Protein AF-W8G131-F1 (afdb_monomer_lite)

Structure (mmCIF, N/CA/C/O backbone):
data_AF-W8G131-F1
#
_entry.id   AF-W8G131-F1
#
loop_
_atom_site.group_PDB
_atom_site.id
_atom_site.type_symbol
_atom_site.label_atom_id
_atom_site.label_alt_id
_atom_site.label_comp_id
_atom_site.label_asym_id
_atom_site.label_entity_id
_atom_site.label_seq_id
_atom_site.pdbx_PDB_ins_code
_atom_site.Cartn_x
_atom_site.Cartn_y
_atom_site.Cartn_z
_atom_site.occupancy
_atom_site.B_iso_or_equiv
_atom_site.auth_seq_id
_atom_site.auth_comp_id
_atom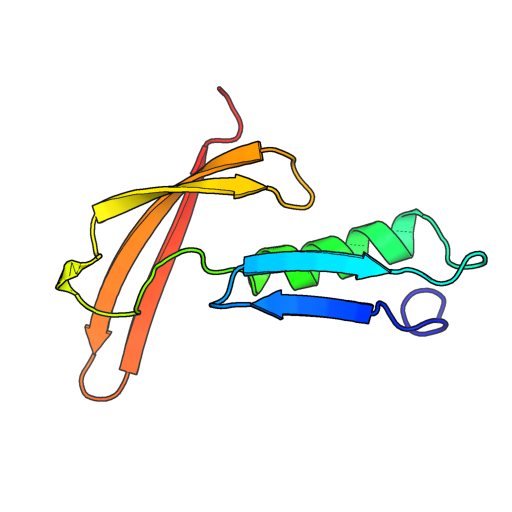_site.auth_asym_id
_atom_site.auth_atom_id
_atom_site.pdbx_PDB_model_num
ATOM 1 N N . ASP A 1 1 ? -0.773 -4.557 -23.472 1.00 78.88 1 ASP A N 1
ATOM 2 C CA . ASP A 1 1 ? -0.672 -3.420 -22.546 1.00 78.88 1 ASP A CA 1
ATOM 3 C C . ASP A 1 1 ? 0.657 -3.492 -21.798 1.00 78.88 1 ASP A C 1
ATOM 5 O O . ASP A 1 1 ? 1.115 -4.599 -21.534 1.00 78.88 1 ASP A O 1
ATOM 9 N N . LYS A 1 2 ? 1.325 -2.368 -21.524 1.00 89.75 2 LYS A N 1
ATOM 10 C CA . LYS A 1 2 ? 2.644 -2.358 -20.853 1.00 89.75 2 LYS A CA 1
ATOM 11 C C . LYS A 1 2 ? 2.523 -2.706 -19.366 1.00 89.75 2 LYS A C 1
ATOM 13 O O . LYS A 1 2 ? 3.385 -3.397 -18.835 1.00 89.75 2 LYS A O 1
ATOM 18 N N . LEU A 1 3 ? 1.433 -2.285 -18.718 1.00 95.62 3 LEU A N 1
ATOM 19 C CA . LEU A 1 3 ? 1.220 -2.479 -17.280 1.00 95.62 3 LEU A CA 1
ATOM 20 C C . LEU A 1 3 ? 1.109 -3.963 -16.894 1.00 95.62 3 LEU A C 1
ATOM 22 O O . LEU A 1 3 ? 1.688 -4.394 -15.896 1.00 95.62 3 LEU A O 1
ATOM 26 N N . GLU A 1 4 ? 0.404 -4.732 -17.723 1.00 96.12 4 GLU A N 1
ATOM 27 C CA . GLU A 1 4 ? 0.065 -6.142 -17.493 1.00 96.12 4 GLU A CA 1
ATOM 28 C C . GLU A 1 4 ? 1.101 -7.121 -18.062 1.00 96.12 4 GLU A C 1
ATOM 30 O O . GLU A 1 4 ? 1.033 -8.318 -17.797 1.00 96.12 4 GLU A O 1
ATOM 35 N N . ARG A 1 5 ? 2.074 -6.629 -18.843 1.00 97.31 5 ARG A N 1
ATOM 36 C CA . ARG A 1 5 ? 3.048 -7.474 -19.551 1.00 97.31 5 ARG A CA 1
ATOM 37 C C . ARG A 1 5 ? 3.896 -8.324 -18.606 1.00 97.31 5 ARG A C 1
ATOM 39 O O . ARG A 1 5 ? 4.187 -9.472 -18.927 1.00 97.31 5 ARG A O 1
ATOM 46 N N . TYR A 1 6 ? 4.302 -7.754 -17.472 1.00 98.06 6 TYR A N 1
ATOM 47 C CA . TYR A 1 6 ? 5.115 -8.436 -16.470 1.00 98.06 6 TYR A CA 1
ATOM 48 C C . TYR A 1 6 ? 4.487 -8.309 -15.077 1.00 98.06 6 TYR A C 1
ATOM 50 O O . TYR A 1 6 ? 4.119 -7.199 -14.672 1.00 98.06 6 TYR A O 1
ATOM 58 N N . PRO A 1 7 ? 4.389 -9.405 -14.305 1.00 97.25 7 PRO A N 1
ATOM 59 C CA . PRO A 1 7 ? 3.882 -9.348 -12.941 1.00 97.25 7 PRO A CA 1
ATOM 60 C C . PRO A 1 7 ? 4.881 -8.659 -12.001 1.00 97.25 7 PRO A C 1
ATOM 62 O O . PRO A 1 7 ? 6.097 -8.752 -12.178 1.00 97.25 7 PRO A O 1
ATOM 65 N N . LEU A 1 8 ? 4.359 -8.005 -10.961 1.00 97.69 8 LEU A N 1
ATOM 66 C CA . LEU A 1 8 ? 5.148 -7.542 -9.820 1.00 97.69 8 LEU A CA 1
ATOM 67 C C . LEU A 1 8 ? 4.990 -8.555 -8.683 1.00 97.69 8 LEU A C 1
ATOM 69 O O . LEU A 1 8 ? 3.872 -8.792 -8.228 1.00 97.69 8 LEU A O 1
ATOM 73 N N . VAL A 1 9 ? 6.090 -9.145 -8.217 1.00 97.75 9 VAL A N 1
ATOM 74 C CA . VAL A 1 9 ? 6.059 -10.088 -7.090 1.00 97.75 9 VAL A CA 1
ATOM 75 C C . VAL A 1 9 ? 6.312 -9.322 -5.798 1.00 97.75 9 VAL A C 1
ATOM 77 O O . VAL A 1 9 ? 7.285 -8.573 -5.694 1.00 97.75 9 VAL A O 1
ATOM 80 N N . VAL A 1 10 ? 5.443 -9.514 -4.808 1.00 97.88 10 VAL A N 1
ATOM 81 C CA . VAL A 1 10 ? 5.491 -8.798 -3.529 1.00 97.88 10 VAL A CA 1
ATOM 82 C C . VAL A 1 10 ? 5.480 -9.800 -2.385 1.00 97.88 10 VAL A C 1
ATOM 84 O O . VAL A 1 10 ? 4.591 -10.642 -2.302 1.00 97.88 10 VAL A O 1
ATOM 87 N N . ALA A 1 11 ? 6.458 -9.693 -1.491 1.00 97.44 11 ALA A N 1
ATOM 88 C CA . ALA A 1 11 ? 6.448 -10.390 -0.214 1.00 97.44 11 ALA A CA 1
ATOM 89 C C . ALA A 1 11 ? 5.784 -9.491 0.834 1.00 97.44 11 ALA A C 1
ATOM 91 O O . ALA A 1 11 ? 6.274 -8.389 1.101 1.00 97.44 11 ALA A O 1
ATOM 92 N N . MET A 1 12 ? 4.683 -9.964 1.419 1.00 95.75 12 MET A N 1
ATOM 93 C CA . MET A 1 12 ? 3.962 -9.280 2.492 1.00 95.75 12 MET A CA 1
ATOM 94 C 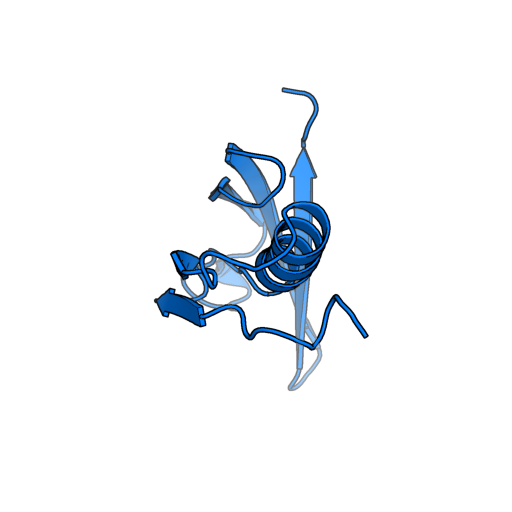C . MET A 1 12 ? 3.952 -10.145 3.752 1.00 95.75 12 MET A C 1
ATOM 96 O O . MET A 1 12 ? 3.700 -11.347 3.682 1.00 95.75 12 MET A O 1
ATOM 100 N N . THR A 1 13 ? 4.202 -9.528 4.901 1.00 95.69 13 THR A N 1
ATOM 101 C CA . THR A 1 13 ? 4.139 -10.176 6.219 1.00 95.69 13 THR A CA 1
ATOM 102 C C . THR A 1 13 ? 3.418 -9.236 7.166 1.00 95.69 13 THR A C 1
ATOM 104 O O . THR A 1 13 ? 3.791 -8.066 7.249 1.00 95.69 13 THR A O 1
ATOM 107 N N . ASP A 1 14 ? 2.361 -9.726 7.816 1.00 94.12 14 ASP A N 1
ATOM 108 C CA . ASP A 1 14 ? 1.519 -8.958 8.745 1.00 94.12 14 ASP A CA 1
ATOM 109 C C . ASP A 1 14 ? 1.089 -7.593 8.178 1.00 94.12 14 ASP A C 1
ATOM 111 O O . ASP A 1 14 ? 1.240 -6.549 8.807 1.00 94.12 14 ASP A O 1
ATOM 115 N N . GLY A 1 15 ? 0.625 -7.596 6.921 1.00 94.12 15 GLY A N 1
ATOM 116 C CA . GLY A 1 15 ? 0.159 -6.396 6.216 1.00 94.12 15 GLY A CA 1
ATOM 117 C C . GLY A 1 15 ? 1.261 -5.442 5.733 1.00 94.12 15 GLY A C 1
ATOM 118 O O . GLY A 1 15 ? 0.954 -4.473 5.039 1.00 94.12 15 GLY A O 1
ATOM 119 N N . ARG A 1 16 ? 2.540 -5.721 6.023 1.00 95.25 16 ARG A N 1
ATOM 120 C CA . ARG A 1 16 ? 3.698 -4.894 5.643 1.00 95.25 16 ARG A CA 1
ATOM 121 C C . ARG A 1 16 ? 4.441 -5.468 4.444 1.00 95.25 16 ARG A C 1
ATOM 123 O O . ARG A 1 16 ? 4.701 -6.672 4.387 1.00 95.25 16 ARG A O 1
ATOM 130 N N . VAL A 1 17 ? 4.839 -4.605 3.512 1.00 96.06 17 VAL A N 1
ATOM 131 C CA . VAL A 1 17 ? 5.692 -4.986 2.381 1.00 96.06 17 VAL A CA 1
ATOM 132 C C . VAL A 1 17 ? 7.117 -5.213 2.877 1.00 96.06 17 VAL A C 1
ATOM 134 O O . VAL A 1 17 ? 7.750 -4.308 3.411 1.00 96.06 17 VAL A O 1
ATOM 137 N N . GLN A 1 18 ? 7.631 -6.424 2.671 1.00 95.69 18 GLN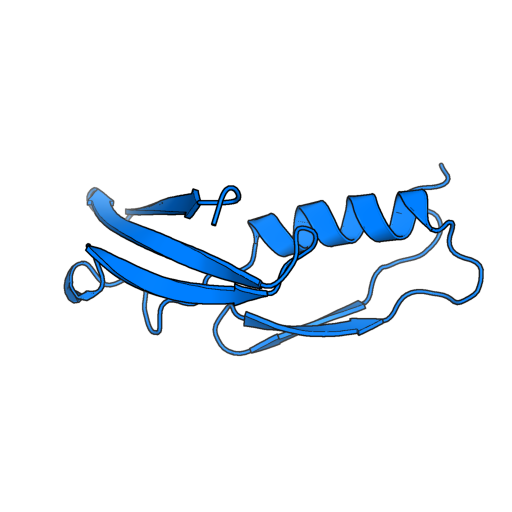 A N 1
ATOM 138 C CA . GLN A 1 18 ? 9.005 -6.798 3.024 1.00 95.69 18 GLN A CA 1
ATOM 139 C C . GLN A 1 18 ? 9.945 -6.667 1.827 1.00 95.69 18 GLN A C 1
ATOM 141 O O . GLN A 1 18 ? 11.084 -6.221 1.947 1.00 95.69 18 GLN A O 1
ATOM 146 N N . ARG A 1 19 ? 9.470 -7.079 0.646 1.00 95.81 19 ARG A N 1
ATOM 147 C CA . ARG A 1 19 ? 10.264 -7.078 -0.584 1.00 95.81 19 ARG A CA 1
ATOM 148 C C . ARG A 1 19 ? 9.371 -6.959 -1.808 1.00 95.81 19 ARG A C 1
ATOM 150 O O . ARG A 1 19 ? 8.282 -7.523 -1.849 1.00 95.81 19 ARG A O 1
ATOM 157 N N . VAL A 1 20 ? 9.880 -6.273 -2.825 1.00 96.25 20 VAL A N 1
ATOM 158 C CA . VAL A 1 20 ? 9.258 -6.152 -4.145 1.00 96.25 20 VAL A CA 1
ATOM 159 C C . VAL A 1 20 ? 10.276 -6.578 -5.198 1.00 96.25 20 VAL A C 1
ATOM 161 O O . VAL A 1 20 ? 11.407 -6.095 -5.189 1.00 96.25 20 VAL A O 1
ATOM 164 N N . CYS A 1 21 ? 9.876 -7.467 -6.103 1.00 97.56 21 CYS A N 1
ATOM 165 C CA . CYS A 1 21 ? 10.689 -7.937 -7.220 1.00 97.56 21 CYS A CA 1
ATOM 166 C C . CYS A 1 21 ? 9.959 -7.635 -8.534 1.00 97.56 21 CYS A C 1
ATOM 168 O O . CYS A 1 21 ? 8.834 -8.093 -8.742 1.00 97.56 21 CYS A O 1
ATOM 170 N N . SER A 1 22 ? 10.601 -6.870 -9.416 1.00 97.69 22 SER A N 1
ATOM 171 C CA . SER A 1 22 ? 10.125 -6.581 -10.771 1.00 97.69 22 SER A CA 1
ATOM 172 C C . SER A 1 22 ? 10.907 -7.385 -11.803 1.00 97.69 22 SER A C 1
ATOM 174 O O . SER A 1 22 ? 12.065 -7.741 -11.577 1.00 97.69 22 SER A O 1
ATOM 176 N N . HIS A 1 23 ? 10.285 -7.647 -12.950 1.00 98.12 23 HIS A N 1
ATOM 177 C CA . HIS A 1 23 ? 10.997 -8.195 -14.099 1.00 98.12 23 HIS A CA 1
ATOM 178 C C . HIS A 1 23 ? 12.040 -7.171 -14.600 1.00 98.12 23 HIS A C 1
ATOM 180 O O . HIS A 1 23 ? 11.743 -5.974 -14.592 1.00 98.12 23 HIS A O 1
ATOM 186 N N . PRO A 1 24 ? 13.250 -7.593 -15.016 1.00 97.06 24 PRO A N 1
ATOM 187 C CA . PRO A 1 24 ? 14.308 -6.670 -15.447 1.00 97.06 24 PRO A CA 1
ATOM 188 C C . PRO A 1 24 ? 13.922 -5.825 -16.671 1.00 97.06 24 PR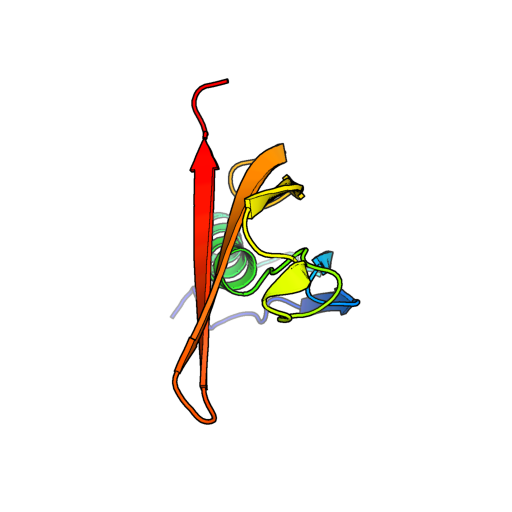O A C 1
ATOM 190 O O . PRO A 1 24 ? 14.333 -4.675 -16.764 1.00 97.06 24 PRO A O 1
ATOM 193 N N . ASP A 1 25 ? 13.092 -6.375 -17.560 1.00 97.62 25 ASP A N 1
ATOM 194 C CA . ASP A 1 25 ? 12.630 -5.695 -18.784 1.00 97.62 25 ASP A CA 1
ATOM 195 C C . ASP A 1 25 ? 11.308 -4.925 -18.613 1.00 97.62 25 ASP A C 1
ATOM 197 O O . ASP A 1 25 ? 10.665 -4.559 -19.600 1.00 97.62 25 ASP A O 1
ATOM 201 N N . ASP A 1 26 ? 10.837 -4.751 -17.379 1.00 98.19 26 ASP A N 1
ATOM 202 C CA . ASP A 1 26 ? 9.598 -4.028 -17.105 1.00 98.19 26 ASP A CA 1
ATOM 203 C C . ASP A 1 26 ? 9.833 -2.515 -17.089 1.00 98.19 26 ASP A C 1
ATOM 205 O O . ASP A 1 26 ? 10.841 -2.019 -16.584 1.00 98.19 26 ASP A O 1
ATOM 209 N N . ASP A 1 27 ? 8.889 -1.763 -17.652 1.00 97.69 27 ASP A N 1
ATOM 210 C CA . ASP A 1 27 ? 9.024 -0.316 -17.755 1.00 97.69 27 ASP A CA 1
ATOM 211 C C . ASP A 1 27 ? 8.972 0.316 -16.352 1.00 97.69 27 ASP A C 1
ATOM 213 O O . ASP A 1 27 ? 8.037 0.078 -15.583 1.00 97.69 27 ASP A O 1
ATOM 217 N N . THR A 1 28 ? 9.910 1.213 -16.031 1.00 96.69 28 THR A N 1
ATOM 218 C CA . THR A 1 28 ? 9.978 1.879 -14.714 1.00 96.69 28 THR A CA 1
ATOM 219 C C . THR A 1 28 ? 8.661 2.542 -14.303 1.00 96.69 28 THR A C 1
ATOM 221 O O . THR A 1 28 ? 8.264 2.476 -13.138 1.00 96.69 28 THR A O 1
ATOM 224 N N . TRP A 1 29 ? 7.946 3.159 -15.249 1.00 96.75 29 TRP A N 1
ATOM 225 C CA . TRP A 1 29 ? 6.647 3.771 -14.962 1.00 96.75 29 TRP A CA 1
ATOM 226 C C . TRP A 1 29 ? 5.600 2.714 -14.573 1.00 96.75 29 TRP A C 1
ATOM 228 O O . TRP A 1 29 ? 4.852 2.927 -13.621 1.00 96.75 29 TRP A O 1
ATOM 238 N N . ALA A 1 30 ? 5.583 1.559 -15.248 1.00 97.81 30 ALA A N 1
ATOM 239 C CA . ALA A 1 30 ? 4.660 0.466 -14.963 1.00 97.81 30 ALA A CA 1
ATOM 240 C C . ALA A 1 30 ? 4.977 -0.165 -13.602 1.00 97.81 30 ALA A C 1
ATOM 242 O O . ALA A 1 30 ? 4.065 -0.409 -12.809 1.00 97.81 30 ALA A O 1
ATOM 243 N N . ILE A 1 31 ? 6.263 -0.352 -13.283 1.00 97.56 31 ILE A N 1
ATOM 244 C CA . ILE A 1 31 ? 6.715 -0.791 -11.954 1.00 97.56 31 ILE A CA 1
ATOM 245 C C . ILE A 1 31 ? 6.202 0.167 -10.871 1.00 97.56 31 ILE A C 1
ATOM 247 O O . ILE A 1 31 ? 5.650 -0.288 -9.869 1.00 97.56 31 ILE A O 1
ATOM 251 N N . ASN A 1 32 ? 6.351 1.481 -11.058 1.00 96.94 32 ASN A N 1
ATOM 252 C CA . ASN A 1 32 ? 5.911 2.473 -10.073 1.00 96.94 32 ASN A CA 1
ATOM 253 C C . ASN A 1 32 ? 4.384 2.518 -9.923 1.00 96.94 32 ASN A C 1
ATOM 255 O O . ASN A 1 32 ? 3.898 2.600 -8.796 1.00 96.94 32 ASN A O 1
ATOM 259 N N . MET A 1 33 ? 3.625 2.367 -11.014 1.00 97.38 33 MET A N 1
ATOM 260 C CA . MET A 1 33 ? 2.163 2.232 -10.940 1.00 97.38 33 MET A CA 1
ATOM 261 C C . MET A 1 33 ? 1.754 0.997 -10.128 1.00 97.38 33 MET A C 1
ATOM 263 O O . MET A 1 33 ? 0.920 1.093 -9.227 1.00 97.38 33 MET A O 1
ATOM 267 N N . LYS A 1 34 ? 2.397 -0.152 -10.370 1.00 97.94 34 LYS A N 1
ATOM 268 C CA . LYS A 1 34 ? 2.146 -1.386 -9.608 1.00 97.94 34 LYS A CA 1
ATOM 269 C C . LYS A 1 34 ? 2.528 -1.233 -8.132 1.00 97.94 34 LYS A C 1
ATOM 271 O O . LYS A 1 34 ? 1.762 -1.636 -7.262 1.00 97.94 34 LYS A O 1
ATOM 276 N N . LYS A 1 35 ? 3.652 -0.574 -7.822 1.00 97.38 35 LYS A N 1
ATOM 277 C CA . LYS A 1 35 ? 4.025 -0.219 -6.439 1.00 97.38 35 LYS A CA 1
ATOM 278 C C . LYS A 1 35 ? 3.000 0.704 -5.772 1.00 97.38 35 LYS A C 1
ATOM 280 O O . LYS A 1 35 ? 2.777 0.570 -4.572 1.00 97.38 35 LYS A O 1
ATOM 285 N N . GLY A 1 36 ? 2.355 1.597 -6.524 1.00 96.38 36 GLY A N 1
ATOM 286 C CA . GLY A 1 36 ? 1.250 2.422 -6.031 1.00 96.38 36 GLY A CA 1
ATOM 287 C C . GLY A 1 36 ? 0.067 1.585 -5.542 1.00 96.38 36 GLY A C 1
ATOM 288 O O . GLY A 1 36 ? -0.400 1.783 -4.422 1.00 96.38 36 GLY A O 1
ATOM 289 N N . VAL A 1 37 ? -0.345 0.577 -6.319 1.00 96.75 37 VAL A N 1
ATOM 290 C CA . VAL A 1 37 ? -1.394 -0.376 -5.906 1.00 96.75 37 VAL A CA 1
ATOM 291 C C . VAL A 1 37 ? -0.987 -1.125 -4.634 1.00 96.75 37 VAL A C 1
ATOM 293 O O . VAL A 1 37 ? -1.754 -1.199 -3.679 1.00 96.75 37 VAL A O 1
ATOM 296 N N . VAL A 1 38 ? 0.250 -1.622 -4.579 1.00 97.06 38 VAL A N 1
ATOM 297 C CA . VAL A 1 38 ? 0.789 -2.322 -3.399 1.00 97.06 38 VAL A CA 1
ATOM 298 C C . VAL A 1 38 ? 0.809 -1.419 -2.158 1.00 97.06 38 VAL A C 1
ATOM 300 O O . VAL A 1 38 ? 0.469 -1.863 -1.065 1.00 97.06 38 VAL A O 1
ATOM 303 N N . SER A 1 39 ? 1.143 -0.137 -2.324 1.00 95.44 39 SER A N 1
ATOM 304 C CA . SER A 1 39 ? 1.177 0.854 -1.236 1.00 95.44 39 SER A CA 1
ATOM 305 C C . SER A 1 39 ? -0.204 1.077 -0.602 1.00 95.44 39 SER A C 1
ATOM 307 O O . SER A 1 39 ? -0.301 1.307 0.607 1.00 95.44 39 SER A O 1
ATOM 309 N N . ALA A 1 40 ? -1.271 0.967 -1.401 1.00 93.81 40 ALA A N 1
ATOM 310 C CA . ALA A 1 40 ? -2.652 1.062 -0.929 1.00 93.81 40 ALA A CA 1
ATOM 311 C C . ALA A 1 40 ? -3.104 -0.183 -0.143 1.00 93.81 40 ALA A C 1
ATOM 313 O O . ALA A 1 40 ? -3.956 -0.070 0.733 1.00 93.81 40 ALA A O 1
ATOM 314 N N . LEU A 1 41 ? -2.516 -1.353 -0.422 1.00 94.31 41 LEU A N 1
ATOM 315 C CA . LEU A 1 41 ? -2.805 -2.605 0.289 1.00 94.31 41 LEU A CA 1
ATOM 316 C C . LEU A 1 41 ? -2.018 -2.754 1.600 1.00 94.31 41 LEU A C 1
ATOM 318 O O . LEU A 1 41 ? -2.377 -3.579 2.437 1.00 94.31 41 LEU A O 1
ATOM 322 N N . GLN A 1 42 ? -0.945 -1.981 1.788 1.00 96.00 42 GLN A N 1
ATOM 323 C CA . GLN A 1 42 ? -0.135 -2.033 3.002 1.00 96.00 42 GLN A CA 1
ATOM 324 C C . GLN A 1 42 ? -0.889 -1.464 4.213 1.00 96.00 42 GLN A C 1
ATOM 326 O O . GLN A 1 42 ? -1.299 -0.299 4.207 1.00 96.00 42 GLN A O 1
ATOM 331 N N . ILE A 1 43 ? -0.983 -2.262 5.279 1.00 95.38 43 ILE A N 1
ATOM 332 C CA . ILE A 1 43 ? -1.527 -1.874 6.584 1.00 95.38 43 ILE A CA 1
ATOM 333 C C . ILE A 1 43 ? -0.540 -2.322 7.660 1.00 95.38 43 ILE A C 1
ATOM 335 O O . ILE A 1 43 ? -0.317 -3.511 7.850 1.00 95.38 43 ILE A O 1
ATOM 339 N N . SER A 1 44 ? 0.045 -1.367 8.377 1.00 95.00 44 SER A N 1
ATOM 340 C CA . SER A 1 44 ? 1.080 -1.643 9.385 1.00 95.00 44 SER A CA 1
ATOM 341 C C . SER A 1 44 ? 0.554 -1.939 10.791 1.00 95.00 44 SER A C 1
ATOM 343 O O . SER A 1 44 ? 1.353 -2.206 11.696 1.00 95.00 44 SER A O 1
ATOM 345 N N . LEU A 1 45 ? -0.762 -1.862 10.998 1.00 94.94 45 LEU A N 1
ATOM 346 C CA . LEU A 1 45 ? -1.381 -2.162 12.286 1.00 94.94 45 LEU A CA 1
ATOM 347 C C . LEU A 1 45 ? -1.151 -3.636 12.671 1.00 94.94 45 LEU A C 1
ATOM 349 O O . LEU A 1 45 ? -1.399 -4.507 11.841 1.00 94.94 45 LEU A O 1
ATOM 353 N N . PRO A 1 46 ? -0.773 -3.943 13.929 1.00 92.50 46 PRO A N 1
ATOM 354 C CA . PRO A 1 46 ? -0.633 -5.328 14.396 1.00 92.50 46 PRO A CA 1
ATOM 355 C C . PRO A 1 46 ? -1.939 -6.135 14.330 1.00 92.50 46 PRO A C 1
ATOM 357 O O . PRO A 1 46 ? -1.922 -7.350 14.169 1.00 92.50 46 PRO A O 1
ATOM 360 N N . SER A 1 47 ? -3.082 -5.461 14.478 1.00 93.38 47 SER A N 1
ATOM 361 C CA . SER A 1 47 ? -4.412 -6.030 14.256 1.00 93.38 47 SER A CA 1
ATOM 362 C C . SER A 1 47 ? -5.421 -4.930 13.923 1.00 93.38 47 SER A C 1
ATOM 364 O O . SER A 1 47 ? -5.235 -3.771 14.299 1.00 93.38 47 SER A O 1
ATOM 366 N N . LEU A 1 48 ? -6.526 -5.286 13.264 1.00 93.00 48 LEU A N 1
ATOM 367 C CA . LEU A 1 48 ? -7.620 -4.359 12.930 1.00 93.00 48 LEU A CA 1
ATOM 368 C C . LEU A 1 48 ? -8.608 -4.163 14.097 1.00 93.00 48 LEU A C 1
ATOM 370 O O . LEU A 1 48 ? -9.812 -4.034 13.900 1.00 93.00 48 LEU A O 1
ATOM 374 N N . SER A 1 49 ? -8.101 -4.188 15.330 1.00 93.50 49 SER A N 1
ATOM 375 C CA . SER A 1 49 ? -8.888 -3.951 16.541 1.00 93.50 49 SER A CA 1
ATOM 376 C C . SER A 1 49 ? -9.106 -2.455 16.770 1.00 93.50 49 SER A C 1
ATOM 378 O O . SER A 1 49 ? -8.203 -1.650 16.537 1.00 93.50 49 SER A O 1
ATOM 380 N N . ILE A 1 50 ? -10.261 -2.090 17.334 1.00 94.88 50 ILE A N 1
ATOM 381 C CA . ILE A 1 50 ? -10.564 -0.718 17.783 1.00 94.88 50 ILE A CA 1
ATOM 382 C C . ILE A 1 50 ? -9.515 -0.229 18.797 1.00 94.88 50 ILE A C 1
ATOM 384 O O . ILE A 1 50 ? -9.198 0.956 18.832 1.00 94.88 50 ILE A O 1
ATOM 388 N N . SER A 1 51 ? -8.909 -1.140 19.570 1.00 94.81 51 SER A N 1
ATOM 389 C CA . SER A 1 51 ? -7.830 -0.812 20.513 1.00 94.81 51 SER A CA 1
ATOM 390 C C . SER A 1 51 ? -6.575 -0.231 19.849 1.00 94.81 51 SER A C 1
ATOM 392 O O . SER A 1 51 ? -5.758 0.365 20.540 1.00 94.81 51 SER A O 1
ATOM 394 N N . ASN A 1 52 ? -6.413 -0.411 18.533 1.00 94.50 52 ASN A N 1
ATOM 395 C CA . ASN A 1 52 ? -5.303 0.138 17.752 1.00 94.50 52 ASN A CA 1
ATOM 396 C C . ASN A 1 52 ? -5.676 1.426 16.992 1.00 94.50 52 ASN A C 1
ATOM 398 O O . ASN A 1 52 ? -4.872 1.921 16.202 1.00 94.50 52 ASN A O 1
ATOM 402 N N . SER A 1 53 ? -6.886 1.959 17.192 1.00 96.19 53 SER A N 1
ATOM 403 C CA . SER A 1 53 ? -7.307 3.237 16.613 1.00 96.19 53 SER A CA 1
ATOM 404 C C . SER A 1 53 ? -6.540 4.405 17.246 1.00 96.19 53 SER A C 1
ATOM 406 O O . SER A 1 53 ? -6.241 4.384 18.439 1.00 96.19 53 SER A O 1
ATOM 408 N N . GLY A 1 54 ? -6.222 5.430 16.456 1.00 96.06 54 GLY A N 1
ATOM 409 C CA . GLY A 1 54 ? -5.490 6.616 16.902 1.00 96.06 54 GLY A CA 1
ATOM 410 C C . GLY A 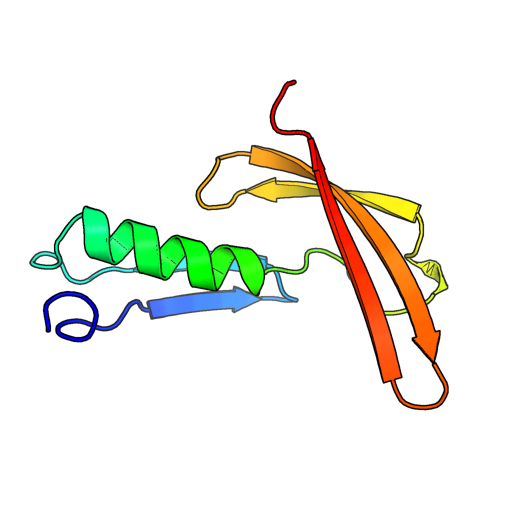1 54 ? -3.966 6.447 16.950 1.00 96.06 54 GLY A C 1
ATOM 411 O O . GLY A 1 54 ? -3.262 7.329 17.445 1.00 96.06 54 GLY A O 1
ATOM 412 N N . LEU A 1 55 ? -3.432 5.323 16.462 1.00 95.31 55 LEU A N 1
ATOM 413 C CA . LEU A 1 55 ? -1.998 5.040 16.487 1.00 95.31 55 LEU A CA 1
ATOM 414 C C . LEU A 1 55 ? -1.278 5.574 15.245 1.00 95.31 55 LEU A C 1
ATOM 416 O O . LEU A 1 55 ? -1.821 5.603 14.140 1.00 95.31 55 LEU A O 1
ATOM 420 N N . ASN A 1 56 ? -0.011 5.943 15.438 1.00 94.38 56 ASN A N 1
ATOM 421 C CA . ASN A 1 56 ? 0.908 6.305 14.366 1.00 94.38 56 ASN A CA 1
ATOM 422 C C . ASN A 1 56 ? 1.967 5.216 14.185 1.00 94.38 56 ASN A C 1
ATOM 424 O O . ASN A 1 56 ? 2.589 4.779 15.152 1.00 94.38 56 ASN A O 1
ATOM 428 N N . PHE A 1 57 ? 2.216 4.831 12.937 1.00 93.88 57 PHE A N 1
ATOM 429 C CA . PHE A 1 57 ? 3.294 3.924 12.560 1.00 93.88 57 PHE A CA 1
ATOM 430 C C . PHE A 1 57 ? 4.098 4.518 11.412 1.00 93.88 57 PHE A C 1
ATOM 432 O O . PHE A 1 57 ? 3.539 5.090 10.480 1.00 93.88 57 PHE A O 1
ATOM 439 N N . THR A 1 58 ? 5.415 4.349 11.446 1.00 92.75 58 THR A N 1
ATOM 440 C CA . THR A 1 58 ? 6.256 4.676 10.294 1.00 92.75 58 THR A CA 1
ATOM 441 C C . THR A 1 58 ? 6.083 3.607 9.223 1.00 92.75 58 THR A C 1
ATOM 443 O O . THR A 1 58 ? 6.245 2.413 9.493 1.00 92.75 58 THR A O 1
ATOM 446 N N . GLU A 1 59 ? 5.773 4.039 8.005 1.00 93.88 59 GLU A N 1
ATOM 447 C CA . GLU A 1 59 ? 5.646 3.176 6.836 1.00 93.88 59 GLU A CA 1
ATOM 448 C C . GLU A 1 59 ? 6.557 3.630 5.713 1.00 93.88 59 GLU A C 1
ATOM 450 O O . GLU A 1 59 ? 6.671 4.826 5.460 1.00 93.88 59 GLU A O 1
ATOM 455 N N . THR A 1 60 ? 7.110 2.666 4.983 1.00 93.31 60 THR A N 1
ATOM 456 C CA . THR A 1 60 ? 7.779 2.905 3.706 1.00 93.31 60 THR A CA 1
ATOM 457 C C . THR A 1 60 ? 6.888 2.409 2.576 1.00 93.31 60 THR A C 1
ATOM 459 O O . THR A 1 60 ? 6.404 1.277 2.625 1.00 93.31 60 THR A O 1
ATOM 462 N N . ASP A 1 61 ? 6.646 3.253 1.577 1.00 93.50 61 ASP A N 1
ATOM 463 C CA . ASP A 1 61 ? 5.862 2.925 0.388 1.00 93.50 61 ASP A CA 1
ATOM 464 C C . ASP A 1 61 ? 6.425 3.617 -0.872 1.00 93.50 61 ASP A C 1
ATOM 466 O O . ASP A 1 61 ? 7.579 4.051 -0.885 1.00 93.50 61 ASP A O 1
ATOM 470 N N . VAL A 1 62 ? 5.644 3.694 -1.958 1.00 93.31 62 VAL A N 1
ATOM 471 C CA . VAL A 1 62 ? 6.079 4.331 -3.217 1.00 93.31 62 VAL A CA 1
ATOM 472 C C . VAL A 1 62 ? 6.442 5.821 -3.074 1.00 93.31 62 VAL A C 1
ATOM 474 O O . VAL A 1 62 ? 7.207 6.329 -3.891 1.00 93.31 62 VAL A O 1
ATOM 477 N N . LEU A 1 63 ? 5.934 6.516 -2.050 1.00 91.44 63 LEU A N 1
ATOM 478 C CA . LEU A 1 63 ? 6.209 7.929 -1.764 1.00 91.44 63 LEU A CA 1
ATOM 479 C C . LEU A 1 63 ? 7.347 8.122 -0.746 1.00 91.44 63 LEU A C 1
ATOM 481 O O . LEU A 1 63 ? 7.674 9.257 -0.406 1.00 91.44 63 LEU A O 1
ATOM 485 N N . GLY A 1 64 ? 7.970 7.036 -0.279 1.00 92.06 64 GLY A N 1
ATOM 486 C CA . GLY A 1 64 ? 9.066 7.059 0.688 1.00 92.06 64 GLY A CA 1
ATOM 487 C C . GLY A 1 64 ? 8.632 6.647 2.092 1.00 92.06 64 GLY A C 1
ATOM 488 O O . GLY A 1 64 ? 7.650 5.929 2.273 1.00 92.06 64 GLY A O 1
ATOM 489 N N . THR A 1 65 ? 9.405 7.065 3.095 1.00 93.19 65 THR A N 1
ATOM 490 C CA . THR A 1 65 ? 9.172 6.720 4.503 1.00 93.19 65 THR A CA 1
ATOM 491 C C . THR A 1 65 ? 8.477 7.871 5.218 1.00 93.19 65 THR A C 1
ATOM 493 O O . THR A 1 65 ? 9.042 8.957 5.307 1.00 93.19 65 THR A O 1
ATOM 496 N N . CYS A 1 66 ? 7.274 7.644 5.744 1.00 91.56 66 CYS A N 1
ATOM 497 C CA . CYS A 1 66 ? 6.481 8.683 6.404 1.00 91.56 66 CYS A CA 1
ATOM 498 C C . CYS A 1 66 ? 5.704 8.157 7.626 1.00 91.56 66 CYS A C 1
ATOM 500 O O . CYS A 1 66 ? 5.315 6.980 7.664 1.00 91.56 66 CYS A O 1
ATOM 502 N N . PRO A 1 67 ? 5.445 9.015 8.634 1.00 94.06 67 PRO A N 1
ATOM 503 C CA . PRO A 1 67 ? 4.480 8.716 9.683 1.00 94.06 67 PRO A CA 1
ATOM 504 C C . PRO A 1 67 ? 3.084 8.527 9.084 1.00 94.06 67 PRO A C 1
ATOM 506 O O . PRO A 1 67 ? 2.620 9.330 8.273 1.00 94.06 67 PRO A O 1
ATOM 509 N N . THR A 1 68 ? 2.426 7.449 9.490 1.00 94.50 68 THR A 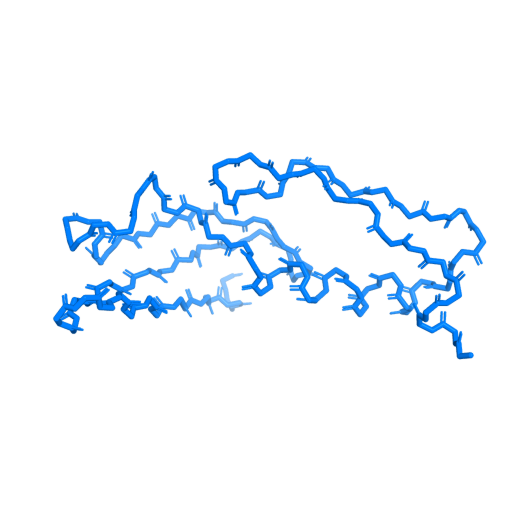N 1
ATOM 510 C CA . THR A 1 68 ? 1.096 7.060 9.028 1.00 94.50 68 THR A CA 1
ATOM 511 C C . THR A 1 68 ? 0.171 6.925 10.220 1.00 94.50 68 THR A C 1
ATOM 513 O O . THR A 1 68 ? 0.410 6.096 11.100 1.00 94.50 68 THR A O 1
ATOM 516 N N . TYR A 1 69 ? -0.889 7.717 10.220 1.00 96.31 69 TYR A N 1
ATOM 517 C CA . TYR A 1 69 ? -1.935 7.695 11.226 1.00 96.31 69 TYR A CA 1
ATOM 518 C C . TYR A 1 69 ? -3.064 6.748 10.811 1.00 96.31 69 TYR A C 1
ATOM 520 O O . TYR A 1 69 ? -3.428 6.676 9.633 1.00 96.31 69 TYR A O 1
ATOM 528 N N . TYR A 1 70 ? -3.616 6.031 11.786 1.00 96.94 70 TYR A N 1
ATOM 529 C CA . TYR A 1 70 ? -4.668 5.043 11.588 1.00 96.94 70 TYR A CA 1
ATOM 530 C C . TYR A 1 70 ? -5.869 5.299 12.495 1.00 96.94 70 TYR A C 1
ATOM 532 O O . TYR A 1 70 ? -5.722 5.410 13.709 1.00 96.94 70 TYR A O 1
ATOM 540 N N . GLU A 1 71 ? -7.070 5.272 11.923 1.00 97.62 71 GLU A N 1
ATOM 541 C CA . GLU A 1 71 ? -8.333 5.197 12.663 1.00 97.62 71 GLU A CA 1
ATOM 542 C C . GLU A 1 71 ? -9.043 3.897 12.312 1.00 97.62 71 GLU A C 1
ATOM 544 O O . GLU A 1 71 ? -9.164 3.539 11.140 1.00 97.62 71 GLU A O 1
ATOM 549 N N . VAL A 1 72 ? -9.520 3.192 13.332 1.00 97.50 72 VAL A N 1
ATOM 550 C CA . VAL A 1 72 ? -10.229 1.921 13.188 1.00 97.50 72 VAL A CA 1
ATOM 551 C C . VAL A 1 72 ? -11.602 2.053 13.828 1.00 97.50 72 VAL A C 1
ATOM 553 O O . VAL A 1 72 ? -11.718 2.437 14.993 1.00 97.50 72 VAL A O 1
ATOM 556 N N . GLN A 1 73 ? -12.641 1.724 13.067 1.00 97.00 73 GLN A N 1
ATOM 557 C CA . GLN A 1 73 ? -14.033 1.748 13.506 1.00 97.00 73 GLN A CA 1
ATOM 558 C C . GLN A 1 73 ? -14.686 0.402 13.191 1.00 97.00 73 GLN A C 1
ATOM 560 O O . GLN A 1 73 ? -14.434 -0.183 12.138 1.00 97.00 73 GLN A O 1
ATOM 565 N N . ALA A 1 74 ? -15.519 -0.102 14.100 1.00 95.19 74 ALA A N 1
ATOM 566 C CA . ALA A 1 74 ? -16.303 -1.308 13.858 1.00 95.19 74 ALA A CA 1
ATOM 567 C C . ALA A 1 74 ? -17.733 -0.938 13.456 1.00 95.19 74 ALA A C 1
ATOM 569 O O . ALA A 1 74 ? -18.405 -0.173 14.145 1.00 95.19 74 ALA A O 1
ATOM 570 N N . GLU A 1 75 ? -18.204 -1.537 12.370 1.00 94.31 75 GLU A N 1
ATOM 571 C CA . GLU A 1 75 ? -19.556 -1.384 11.839 1.00 94.31 75 GLU A CA 1
ATOM 572 C C . GLU A 1 75 ? -20.203 -2.770 11.737 1.00 94.31 75 GLU A C 1
ATOM 574 O O . GLU A 1 75 ? -20.194 -3.433 10.694 1.00 94.31 75 GLU A O 1
ATOM 579 N N . GLY A 1 76 ? -20.725 -3.256 12.867 1.00 90.44 76 GLY A N 1
ATOM 580 C CA . GLY A 1 76 ? -21.259 -4.613 12.976 1.00 90.44 76 GLY A CA 1
ATOM 581 C C . GLY A 1 76 ? -20.178 -5.661 12.699 1.00 90.44 76 GLY A C 1
ATOM 582 O O . GLY A 1 76 ? -19.233 -5.797 13.468 1.00 90.44 76 GLY A O 1
ATOM 583 N N . ALA A 1 77 ? -20.319 -6.401 11.596 1.00 93.50 77 ALA A N 1
ATOM 584 C CA . ALA A 1 77 ? -19.347 -7.410 11.162 1.00 93.50 77 ALA A CA 1
ATOM 585 C C . ALA A 1 77 ? -18.200 -6.846 10.296 1.00 93.50 77 ALA A C 1
ATOM 587 O O . ALA A 1 77 ? -17.321 -7.600 9.880 1.00 93.50 77 ALA A O 1
ATOM 588 N N . LYS A 1 78 ? -18.218 -5.546 9.974 1.00 95.06 78 LYS A N 1
ATOM 589 C CA . LYS A 1 78 ? -17.191 -4.882 9.162 1.00 95.06 78 LYS A CA 1
ATOM 590 C C . LYS A 1 78 ? -16.266 -4.048 10.037 1.00 95.06 78 LYS A C 1
ATOM 592 O O . LYS A 1 78 ? -16.666 -3.547 11.085 1.00 95.06 78 LYS A O 1
ATOM 597 N N . VAL A 1 79 ? -15.042 -3.856 9.557 1.00 95.62 79 VAL A N 1
ATOM 598 C CA . VAL A 1 79 ? -14.091 -2.904 10.131 1.00 95.62 79 VAL A CA 1
ATOM 599 C C . VAL A 1 79 ? -13.747 -1.875 9.065 1.00 95.62 79 VAL A C 1
ATOM 601 O O . VAL A 1 79 ? -13.336 -2.237 7.962 1.00 95.62 79 VAL A O 1
ATOM 604 N N . LEU A 1 80 ? -13.921 -0.601 9.398 1.00 96.25 80 LEU A N 1
ATOM 605 C CA . LEU A 1 80 ? -13.497 0.526 8.584 1.00 96.25 80 LEU A CA 1
ATOM 606 C C . LEU A 1 80 ? -12.148 1.014 9.110 1.00 96.25 80 LEU A C 1
ATOM 608 O O . LEU A 1 80 ? -12.015 1.360 10.283 1.00 96.25 80 LEU A O 1
ATOM 612 N N . VAL A 1 81 ? -11.147 1.030 8.232 1.00 96.25 81 VAL A N 1
ATOM 613 C CA . VAL A 1 81 ? -9.799 1.512 8.539 1.00 96.25 81 VAL A CA 1
ATOM 614 C C . VAL A 1 81 ? -9.537 2.751 7.697 1.00 96.25 81 VAL A C 1
ATOM 616 O O . VAL A 1 81 ? -9.502 2.672 6.469 1.00 96.25 81 VAL A O 1
ATOM 619 N N . LYS A 1 82 ? -9.339 3.893 8.350 1.00 96.62 82 LYS A N 1
ATOM 620 C CA . LYS A 1 82 ? -8.882 5.121 7.704 1.00 96.62 82 LYS A CA 1
ATOM 621 C C . LYS A 1 82 ? -7.384 5.264 7.941 1.00 96.62 82 LYS A C 1
ATOM 623 O O . LYS A 1 82 ? -6.917 5.191 9.073 1.00 96.62 82 LYS A O 1
ATOM 628 N N . LYS A 1 83 ? -6.643 5.460 6.856 1.00 95.56 83 LYS A N 1
ATOM 629 C CA . LYS A 1 83 ? -5.188 5.617 6.836 1.00 95.56 83 LYS A CA 1
ATOM 630 C C . LYS A 1 83 ? -4.857 7.005 6.305 1.00 95.56 83 LYS A C 1
ATOM 632 O O . LYS A 1 83 ? -5.308 7.358 5.218 1.00 95.56 83 LYS A O 1
ATOM 637 N N . GLU A 1 84 ? -4.066 7.772 7.045 1.00 95.19 84 GLU A N 1
ATOM 638 C CA . GLU A 1 84 ? -3.653 9.126 6.668 1.00 95.19 84 GLU A CA 1
ATOM 639 C C . GLU A 1 84 ? -2.128 9.262 6.738 1.00 95.19 84 GLU A C 1
ATOM 641 O O . GLU A 1 84 ? -1.493 8.799 7.685 1.00 95.19 84 GLU A O 1
ATOM 646 N N . LYS A 1 85 ? -1.530 9.879 5.716 1.00 91.94 85 LYS A N 1
ATOM 647 C CA . LYS A 1 85 ? -0.081 10.082 5.602 1.00 91.94 85 LYS A CA 1
ATOM 648 C C . LYS A 1 85 ? 0.224 11.560 5.444 1.00 91.94 85 LYS A C 1
ATOM 650 O O . LYS A 1 85 ? -0.298 12.210 4.538 1.00 91.94 85 LYS A O 1
ATOM 655 N N . ASN A 1 86 ? 1.106 12.083 6.292 1.00 84.69 86 ASN A N 1
ATOM 656 C CA . ASN A 1 86 ? 1.623 13.435 6.127 1.00 84.69 86 ASN A CA 1
ATOM 657 C C . ASN A 1 86 ? 2.921 13.398 5.309 1.00 84.69 86 ASN A C 1
ATOM 659 O O . ASN A 1 86 ? 3.979 13.039 5.818 1.00 84.69 86 ASN A O 1
ATOM 663 N N . HIS A 1 87 ? 2.824 13.781 4.035 1.00 80.62 87 HIS A N 1
ATOM 664 C CA . HIS A 1 87 ? 3.945 13.793 3.088 1.00 80.62 87 HIS A CA 1
ATOM 665 C C . HIS A 1 87 ? 4.777 15.089 3.110 1.00 80.62 87 HIS A C 1
ATOM 667 O O . HIS A 1 87 ? 5.633 15.267 2.249 1.00 80.62 87 HIS A O 1
ATOM 673 N N . ARG A 1 88 ? 4.496 16.026 4.027 1.00 71.56 88 ARG A N 1
ATOM 674 C CA . ARG A 1 88 ? 5.115 17.366 4.065 1.00 71.56 88 ARG A CA 1
ATOM 675 C C . ARG A 1 88 ? 6.065 17.587 5.248 1.00 71.56 88 ARG A C 1
ATOM 677 O O . ARG A 1 88 ? 6.342 18.739 5.572 1.00 71.56 88 ARG A O 1
ATOM 684 N N . LEU A 1 89 ? 6.508 16.519 5.906 1.00 56.09 89 LEU A N 1
ATOM 685 C CA . LEU A 1 89 ? 7.549 16.599 6.934 1.00 56.09 89 LEU A CA 1
ATOM 686 C C . LEU A 1 89 ? 8.939 16.637 6.300 1.00 56.09 89 LEU A C 1
ATOM 688 O O . LEU A 1 89 ? 9.164 15.847 5.356 1.00 56.09 89 LEU A O 1
#

Sequence (89 aa):
DKLERYPLVVAMTDGRVQRVCSHPDDDTWAINMKKGVVSALQISLPSLSISNSGLNFTETDVLGTCPTYYEVQAEGAKVLVKKEKNHRL

pLDDT: mean 94.27, std 5.72, range [56.09, 98.19]

Radius of gyration: 15.07 Å; chains: 1; bounding box: 36×28×43 Å

Foldseek 3Di:
DLLPPWDWDFDDDQLATPDIDTDPPRDPVSSLVVQVVSQVSRDPQNDLDQVCAQDWDWHQGSLGTFIKHWGWDDDPPDIDIDIDTDSPD

Secondary structure (DSSP, 8-state):
-TTTSSPPEEEEETTEEEEEE--TTS-HHHHHHHHHHHHHH----S---GGGTTEEEEEEETTEEEEEEEEEEEETTEEEEEEEE-TT-

Organism: Charybdis japonica (NCBI:txid80839)

InterPro domains:
  IPR001747 Vitellogenin, N-terminal [PF01347] (3-87)
  IPR015816 Vitellinogen, beta-sheet N-terminal [G3DSA:2.30.230.10] (1-88)
  IPR015819 Lipid transport protein, beta-sheet shell [SSF56968] (3-88)
  IPR050733 Vitellogenin/Apolipophorin [PTHR23345] (3-86)